Protein AF-A0A7L0SDX5-F1 (afdb_monomer)

pLDDT: mean 93.63, std 4.13, range [70.25, 97.88]

Secondary structure (DSSP, 8-state):
--TTS-SPPTTEEE--STT--EEEHHHHTTTS-SS---HHHHHHHHH-TTTS---

Radius of gyration: 13.07 Å; Cα contacts (8 Å, |Δi|>4): 67; chains: 1; bounding box: 30×21×32 Å

Foldseek 3Di:
DDPVQADDDAQWDWTSPDPIDTHHVCVVVVNPDRHDDDPVLVVVCVVPVPVRPDD

Solvent-accessible surface area (backbone atoms only — not comparable to full-atom values): 3332 Å² total; per-residue (Å²): 60,70,100,79,43,59,35,45,53,91,55,33,46,73,38,42,48,95,87,42,58,58,41,49,16,32,68,75,50,71,66,76,33,67,66,78,76,54,72,66,58,51,55,47,22,72,75,39,47,91,84,38,68,89,129

Structure (mmCIF, N/CA/C/O backbone):
data_AF-A0A7L0SDX5-F1
#
_entry.id   AF-A0A7L0SDX5-F1
#
loop_
_atom_site.group_PDB
_atom_site.id
_atom_site.type_symbol
_atom_site.label_atom_id
_atom_site.label_alt_id
_atom_site.label_comp_id
_atom_site.label_asym_id
_atom_site.label_entity_id
_atom_site.label_seq_id
_atom_site.pdbx_PDB_ins_code
_atom_site.Cartn_x
_atom_site.Cartn_y
_atom_site.Cartn_z
_atom_site.occupancy
_atom_site.B_iso_or_equiv
_atom_site.auth_seq_id
_atom_site.auth_comp_id
_atom_site.auth_asym_id
_atom_site.auth_atom_id
_atom_site.pdbx_PDB_model_num
ATOM 1 N N . GLN A 1 1 ? 1.597 -2.147 13.913 1.00 86.56 1 GLN A N 1
ATOM 2 C CA . GLN A 1 1 ? 2.981 -1.670 14.121 1.00 86.56 1 GLN A CA 1
ATOM 3 C C . GLN A 1 1 ? 2.934 -0.255 14.649 1.00 86.56 1 GLN A C 1
ATOM 5 O O . GLN A 1 1 ? 1.933 0.417 14.431 1.00 86.56 1 GLN A O 1
ATOM 10 N N . GLY A 1 2 ? 4.014 0.180 15.290 1.00 91.31 2 GLY A N 1
ATOM 11 C CA . GLY A 1 2 ? 4.078 1.471 15.967 1.00 91.31 2 GLY A CA 1
ATOM 12 C C . GLY A 1 2 ? 3.646 1.377 17.436 1.00 91.31 2 GLY A C 1
ATOM 13 O O . GLY A 1 2 ? 3.003 0.387 17.806 1.00 91.31 2 GLY A O 1
ATOM 14 N N . PRO A 1 3 ? 4.017 2.365 18.271 1.00 94.38 3 PRO A N 1
ATOM 15 C CA . PRO A 1 3 ? 3.769 2.350 19.716 1.00 94.38 3 PRO A CA 1
ATOM 16 C C . PRO A 1 3 ? 2.290 2.238 20.094 1.00 94.38 3 PRO A C 1
ATOM 18 O O . PRO A 1 3 ? 1.967 1.757 21.173 1.00 94.38 3 PRO A O 1
ATOM 21 N N . GLN A 1 4 ? 1.394 2.672 19.206 1.00 92.31 4 GLN A N 1
ATOM 22 C CA . GLN A 1 4 ? -0.052 2.677 19.415 1.00 92.31 4 GLN A CA 1
ATOM 23 C C . GLN A 1 4 ? -0.780 1.827 18.370 1.00 92.31 4 GLN A C 1
ATOM 25 O O . GLN A 1 4 ? -1.958 2.046 18.092 1.00 92.31 4 GLN A O 1
ATOM 30 N N . CYS A 1 5 ? -0.084 0.860 17.763 1.00 89.62 5 CYS A N 1
ATOM 31 C CA . CYS A 1 5 ? -0.628 0.008 16.704 1.00 89.62 5 CYS A CA 1
ATOM 32 C C . CYS A 1 5 ? -1.160 0.791 15.492 1.00 89.62 5 CYS A C 1
ATOM 34 O O . CYS A 1 5 ? -1.997 0.300 14.744 1.00 89.62 5 CYS A O 1
ATOM 36 N N . GLU A 1 6 ? -0.645 1.992 15.261 1.00 93.81 6 GLU A N 1
ATOM 37 C CA . GLU A 1 6 ? -1.210 2.953 14.326 1.00 93.81 6 GLU A CA 1
ATOM 38 C C . GLU A 1 6 ? -0.800 2.748 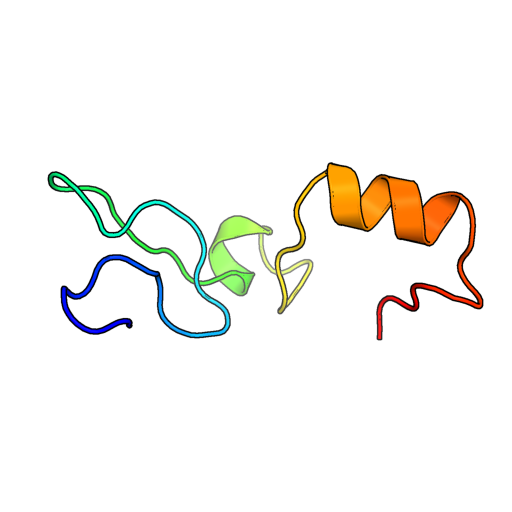12.861 1.00 93.81 6 GLU A C 1
ATOM 40 O O . GLU A 1 6 ? -1.290 3.446 11.972 1.00 93.81 6 GLU A O 1
ATOM 45 N N . ARG A 1 7 ? 0.097 1.792 12.601 1.00 94.25 7 ARG A N 1
ATOM 46 C CA . ARG A 1 7 ? 0.606 1.451 11.266 1.00 94.25 7 ARG A CA 1
ATOM 47 C C . ARG A 1 7 ? 0.343 -0.013 10.937 1.00 94.25 7 ARG A C 1
ATOM 49 O O . ARG A 1 7 ? 0.436 -0.881 11.810 1.00 94.25 7 ARG A O 1
ATOM 56 N N . CYS A 1 8 ? 0.110 -0.316 9.664 1.00 95.38 8 CYS A N 1
ATOM 57 C CA . CYS A 1 8 ? 0.049 -1.700 9.202 1.00 95.38 8 CYS A CA 1
ATOM 58 C C . CYS A 1 8 ? 1.393 -2.423 9.390 1.00 95.38 8 CYS A C 1
ATOM 60 O O . CYS A 1 8 ? 2.441 -1.790 9.530 1.00 95.38 8 CYS A O 1
ATOM 62 N N . ARG A 1 9 ? 1.355 -3.761 9.452 1.00 94.75 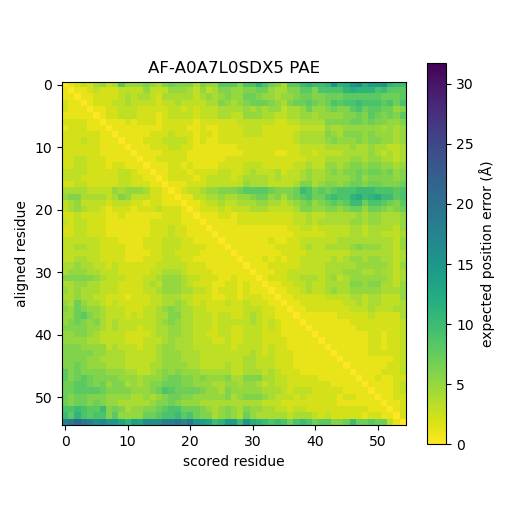9 ARG A N 1
ATOM 63 C CA . ARG A 1 9 ? 2.556 -4.620 9.394 1.00 94.75 9 ARG A CA 1
ATOM 64 C C . ARG A 1 9 ? 3.268 -4.472 8.041 1.00 94.75 9 ARG A C 1
ATOM 66 O O . ARG A 1 9 ? 2.626 -4.009 7.098 1.00 94.75 9 ARG A O 1
ATOM 73 N N . PRO A 1 10 ? 4.561 -4.826 7.920 1.00 93.38 1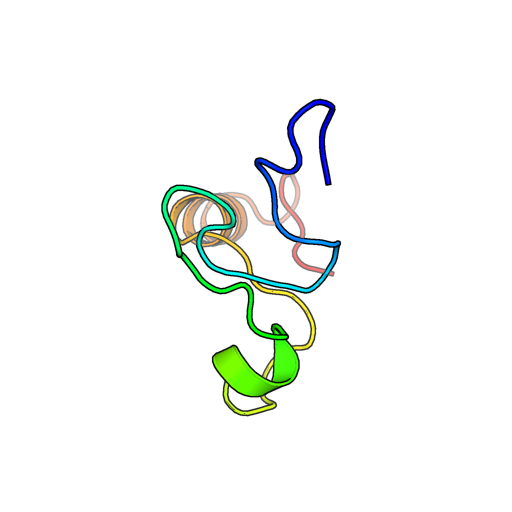0 PRO A N 1
ATOM 74 C CA . PRO A 1 10 ? 5.247 -4.745 6.635 1.00 93.38 10 PRO A CA 1
ATOM 75 C C . PRO A 1 10 ? 4.507 -5.614 5.614 1.00 93.38 10 PRO A C 1
ATOM 77 O O . PRO A 1 10 ? 3.991 -6.668 5.983 1.00 93.38 10 PRO A O 1
ATOM 80 N N . LEU A 1 11 ? 4.442 -5.171 4.355 1.00 95.00 11 LEU A N 1
ATOM 81 C CA . LEU A 1 11 ? 3.702 -5.831 3.262 1.00 95.00 11 LEU A CA 1
ATOM 82 C C . LEU A 1 11 ? 2.168 -5.855 3.426 1.00 95.00 11 LEU A C 1
ATOM 84 O O . LEU A 1 11 ? 1.477 -6.577 2.702 1.00 95.00 11 LEU A O 1
ATOM 88 N N . PHE A 1 12 ? 1.619 -5.060 4.347 1.00 96.06 12 PHE A N 1
ATOM 89 C CA . PHE A 1 12 ? 0.183 -4.818 4.473 1.00 96.06 12 PHE A CA 1
ATOM 90 C C . PHE A 1 12 ? -0.129 -3.338 4.241 1.00 96.06 12 PHE A C 1
ATO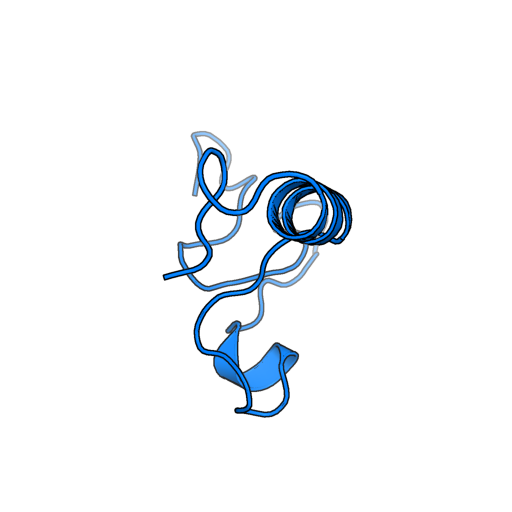M 92 O O . PHE A 1 12 ? 0.607 -2.461 4.689 1.00 96.06 12 PHE A O 1
ATOM 99 N N . VAL A 1 13 ? -1.256 -3.063 3.588 1.00 95.31 13 VAL A N 1
ATOM 100 C CA . VAL A 1 13 ? -1.716 -1.718 3.219 1.00 95.31 13 VAL A CA 1
ATOM 101 C C . VAL A 1 13 ? -3.121 -1.454 3.758 1.00 95.31 13 VAL A C 1
ATOM 103 O O . VAL A 1 13 ? -3.916 -2.382 3.921 1.00 95.31 13 VAL A O 1
ATOM 106 N N . GLY A 1 14 ? -3.428 -0.189 4.038 1.00 93.62 14 GLY A N 1
ATOM 107 C CA . GLY A 1 14 ? -4.703 0.257 4.597 1.00 93.62 14 GLY A CA 1
ATOM 108 C C . GLY A 1 14 ? -4.502 1.157 5.813 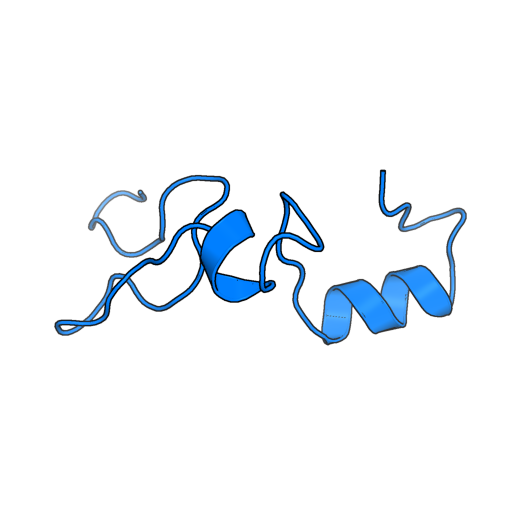1.00 93.62 14 GLY A C 1
ATOM 109 O O . GLY A 1 14 ? -3.433 1.738 5.996 1.00 93.62 14 GLY A O 1
ATOM 110 N N . SER A 1 15 ? -5.532 1.265 6.650 1.00 93.44 15 SER A N 1
ATOM 111 C CA . SER A 1 15 ? -5.479 2.011 7.912 1.00 93.44 15 SER A CA 1
ATOM 112 C C . SER A 1 15 ? -5.551 1.038 9.078 1.00 93.44 15 SER A C 1
ATOM 114 O O . SER A 1 15 ? -6.434 0.191 9.106 1.00 93.44 15 SER A O 1
ATOM 116 N N . ALA A 1 16 ? -4.659 1.179 10.058 1.00 94.31 16 ALA A N 1
ATOM 117 C CA . ALA A 1 16 ? -4.741 0.447 11.325 1.00 94.31 16 ALA A CA 1
ATOM 118 C C . ALA A 1 16 ? -5.511 1.224 12.414 1.00 94.31 16 ALA A C 1
ATOM 120 O O . ALA A 1 16 ? -5.692 0.733 13.524 1.00 94.31 16 ALA A O 1
ATOM 121 N N . ARG A 1 17 ? -5.935 2.459 12.121 1.00 94.94 17 ARG A N 1
ATOM 122 C CA . ARG A 1 17 ? -6.603 3.357 13.073 1.00 94.94 17 ARG A CA 1
ATOM 123 C C . ARG A 1 17 ? -8.120 3.265 12.944 1.00 94.94 17 ARG A C 1
ATOM 125 O O . ARG A 1 17 ? -8.622 2.991 11.858 1.00 94.94 17 ARG A O 1
ATOM 132 N N . ALA A 1 18 ? -8.825 3.58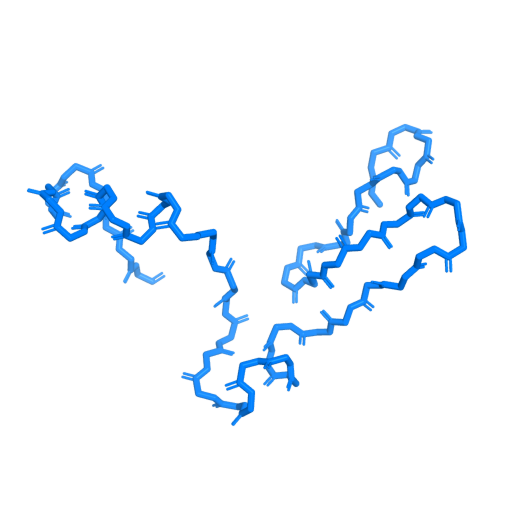4 14.032 1.00 90.56 18 ALA A N 1
ATOM 133 C CA . ALA A 1 18 ? -10.273 3.829 14.056 1.00 90.56 18 ALA A CA 1
ATOM 134 C C . ALA A 1 18 ? -11.118 2.729 13.376 1.00 90.56 18 ALA A C 1
ATOM 136 O O . ALA A 1 18 ? -11.990 3.018 12.565 1.00 90.56 18 ALA A O 1
ATOM 137 N N . GLY A 1 19 ? -10.826 1.457 13.670 1.00 87.56 19 GLY A N 1
ATOM 138 C CA . GLY A 1 19 ? -11.543 0.325 13.067 1.00 87.56 19 GLY A CA 1
ATOM 139 C C . GLY A 1 19 ? -11.182 0.045 11.602 1.00 87.56 19 GLY A C 1
ATOM 140 O O . GLY A 1 19 ? -11.836 -0.769 10.955 1.00 87.56 19 GLY A O 1
ATOM 141 N N . GLY A 1 20 ? -10.144 0.694 11.069 1.00 93.62 20 GLY A N 1
ATOM 142 C CA . GLY A 1 20 ? -9.589 0.383 9.759 1.00 93.62 20 GLY A CA 1
ATOM 143 C C . GLY A 1 20 ? -9.010 -1.033 9.681 1.00 93.62 20 GLY A C 1
ATOM 144 O O . GLY A 1 20 ? -8.742 -1.688 10.690 1.00 93.62 20 GLY A O 1
ATOM 145 N N . SER A 1 21 ? -8.797 -1.502 8.452 1.00 94.31 21 SER A N 1
ATOM 146 C CA . SER A 1 21 ? -8.207 -2.810 8.182 1.00 94.31 21 SER A CA 1
ATOM 147 C C . SER A 1 21 ? -6.915 -2.695 7.379 1.00 94.31 21 SER A C 1
ATOM 149 O O . SER A 1 21 ? -6.795 -1.880 6.459 1.00 94.31 21 SER A O 1
ATOM 151 N N . CYS A 1 22 ? -5.971 -3.572 7.712 1.00 96.25 22 CYS A N 1
ATOM 152 C CA . CYS A 1 22 ? -4.745 -3.799 6.966 1.00 96.25 22 CYS A CA 1
ATOM 153 C C . CYS A 1 22 ? -4.891 -5.077 6.136 1.00 96.25 22 CYS A C 1
ATOM 155 O O . CYS A 1 22 ? -5.121 -6.155 6.685 1.00 96.25 22 CYS A O 1
ATOM 157 N N . ARG A 1 23 ? -4.711 -4.974 4.818 1.00 96.62 23 ARG A N 1
ATOM 158 C CA . ARG A 1 23 ? -4.801 -6.101 3.880 1.00 96.62 23 ARG A CA 1
ATOM 159 C C . ARG A 1 23 ? -3.424 -6.435 3.300 1.00 96.62 23 ARG A C 1
ATOM 161 O O . ARG A 1 23 ? -2.651 -5.509 3.063 1.00 96.62 23 ARG A O 1
ATOM 168 N N . PRO A 1 24 ? -3.107 -7.714 3.029 1.00 97.31 24 PRO A N 1
ATOM 169 C CA . PRO A 1 24 ? -1.848 -8.079 2.385 1.00 97.31 24 PRO A CA 1
ATOM 170 C C . PRO A 1 24 ? -1.713 -7.424 1.009 1.00 97.31 24 PRO A C 1
ATOM 172 O O . PRO A 1 24 ? -2.665 -7.450 0.222 1.00 97.31 24 PRO A O 1
ATOM 175 N N . CYS A 1 25 ? -0.522 -6.926 0.677 1.00 96.75 25 CYS A N 1
ATOM 176 C CA . CYS A 1 25 ? -0.259 -6.298 -0.618 1.00 96.75 25 CYS A CA 1
ATOM 177 C C . CYS A 1 25 ? -0.517 -7.231 -1.798 1.00 96.75 25 CYS A C 1
ATOM 179 O O . CYS A 1 25 ? -1.155 -6.821 -2.760 1.00 96.75 25 CYS A O 1
ATOM 181 N N . ARG A 1 26 ? -0.173 -8.520 -1.674 1.00 96.62 26 ARG A N 1
ATOM 182 C CA . ARG A 1 26 ? -0.516 -9.535 -2.684 1.00 96.62 26 ARG A CA 1
ATOM 183 C C . ARG A 1 26 ? -2.009 -9.559 -3.004 1.00 96.62 26 ARG A C 1
ATOM 185 O O . ARG A 1 26 ? -2.380 -9.528 -4.167 1.00 96.62 26 ARG A O 1
ATOM 192 N N . SER A 1 27 ? -2.875 -9.565 -1.992 1.00 96.62 27 SER A N 1
ATOM 193 C CA . SER A 1 27 ? -4.328 -9.556 -2.212 1.00 96.62 27 SER A CA 1
ATOM 194 C C . SER A 1 27 ? -4.809 -8.208 -2.758 1.00 96.62 27 SER A C 1
ATOM 196 O O . SER A 1 27 ? -5.617 -8.171 -3.686 1.00 96.62 27 SER A O 1
ATOM 198 N N . PHE A 1 28 ? -4.298 -7.099 -2.215 1.00 94.94 28 PHE A N 1
ATOM 199 C CA . PHE A 1 28 ? -4.678 -5.748 -2.629 1.00 94.94 28 PHE A CA 1
ATOM 200 C C . PHE A 1 28 ? -4.317 -5.465 -4.097 1.00 94.94 28 PHE A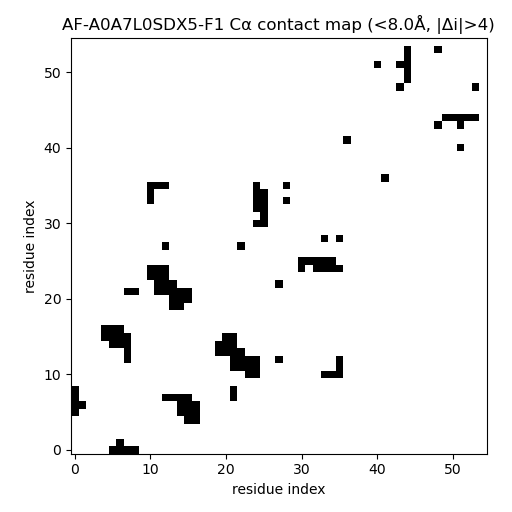 C 1
ATOM 202 O O . PHE A 1 28 ? -5.158 -5.001 -4.864 1.00 94.94 28 PHE A O 1
ATOM 209 N N . CYS A 1 29 ? -3.109 -5.843 -4.514 1.00 93.81 29 CYS A N 1
ATOM 210 C CA . CYS A 1 29 ? -2.588 -5.703 -5.874 1.00 93.81 29 CYS A CA 1
ATOM 211 C C . CYS A 1 29 ? -3.030 -6.837 -6.818 1.00 93.81 29 CYS A C 1
ATOM 213 O O . CYS A 1 29 ? -2.428 -7.026 -7.876 1.00 93.81 29 CYS A O 1
ATOM 215 N N . ARG A 1 30 ? -4.061 -7.619 -6.456 1.00 95.88 30 ARG A N 1
ATOM 216 C CA . ARG A 1 30 ? -4.589 -8.741 -7.261 1.00 95.88 30 ARG A CA 1
ATOM 217 C C . ARG A 1 30 ? -3.504 -9.728 -7.718 1.00 95.88 30 ARG A C 1
ATOM 219 O O . ARG A 1 30 ? -3.517 -10.189 -8.850 1.00 95.88 30 ARG A O 1
ATOM 226 N N . HIS A 1 31 ? -2.564 -10.025 -6.832 1.00 95.25 31 HIS A N 1
ATOM 227 C CA . HIS A 1 31 ? -1.405 -10.898 -7.031 1.00 95.25 3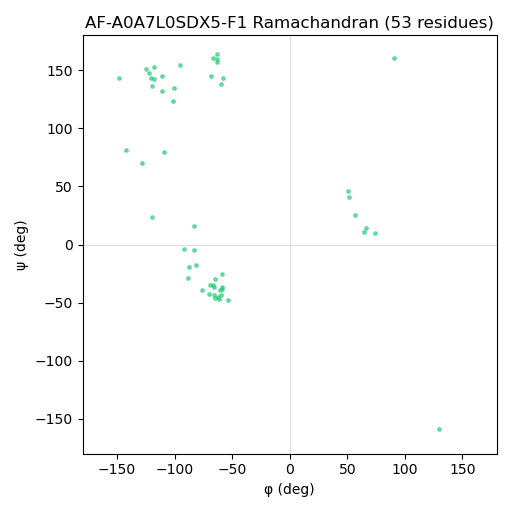1 HIS A CA 1
ATOM 228 C C . HIS A 1 31 ? -0.382 -10.423 -8.075 1.00 95.25 31 HIS A C 1
ATOM 230 O O . HIS A 1 31 ? 0.552 -11.160 -8.365 1.00 95.25 31 HIS A O 1
ATOM 236 N N . ASN A 1 32 ? -0.484 -9.184 -8.569 1.00 93.31 32 ASN A N 1
ATOM 237 C CA . ASN A 1 32 ? 0.497 -8.614 -9.503 1.00 93.31 32 ASN A CA 1
ATOM 238 C C . ASN A 1 32 ? 1.751 -8.065 -8.807 1.00 93.31 32 ASN A C 1
ATOM 240 O O . ASN A 1 32 ? 2.763 -7.845 -9.459 1.00 93.31 32 ASN A O 1
ATOM 244 N N . ALA A 1 33 ? 1.687 -7.815 -7.496 1.00 91.88 33 ALA A N 1
ATOM 245 C CA . ALA A 1 33 ? 2.807 -7.281 -6.728 1.00 91.88 33 ALA A CA 1
ATOM 246 C C . ALA A 1 33 ? 2.788 -7.797 -5.284 1.00 91.88 33 ALA A C 1
ATOM 248 O O . ALA A 1 33 ? 1.725 -7.955 -4.678 1.00 91.88 33 ALA A O 1
ATOM 249 N N . ALA A 1 34 ? 3.974 -8.047 -4.724 1.00 92.62 34 ALA A N 1
ATOM 250 C CA . ALA A 1 34 ? 4.138 -8.405 -3.314 1.00 92.62 34 ALA A CA 1
ATOM 251 C C . ALA A 1 34 ? 4.284 -7.177 -2.397 1.00 92.62 34 ALA A C 1
ATOM 253 O O . ALA A 1 34 ? 4.022 -7.286 -1.199 1.00 92.62 34 ALA A O 1
ATOM 254 N N . VAL A 1 35 ? 4.645 -6.023 -2.963 1.00 93.12 35 VAL A N 1
ATOM 255 C CA . VAL A 1 35 ? 4.859 -4.749 -2.268 1.00 93.12 35 VAL A CA 1
ATOM 256 C C . VAL A 1 35 ? 3.879 -3.712 -2.820 1.00 93.12 35 VAL A C 1
ATOM 258 O O . VAL A 1 35 ? 3.672 -3.636 -4.029 1.00 93.12 35 VAL A O 1
ATOM 261 N N . CYS A 1 36 ? 3.262 -2.927 -1.937 1.00 92.94 36 CYS A N 1
ATOM 262 C CA . CYS A 1 36 ? 2.480 -1.754 -2.318 1.00 92.94 36 CYS A CA 1
ATOM 263 C C . CYS A 1 36 ? 3.333 -0.512 -2.099 1.00 92.94 36 CYS A C 1
ATOM 265 O O . CYS A 1 36 ? 3.902 -0.349 -1.022 1.00 92.94 36 CYS A O 1
ATOM 267 N N . ILE A 1 37 ? 3.331 0.386 -3.072 1.00 92.25 37 ILE A N 1
ATOM 268 C CA . ILE A 1 37 ? 3.900 1.726 -2.950 1.00 92.25 37 ILE A CA 1
ATOM 269 C C . ILE A 1 37 ? 2.786 2.752 -3.139 1.00 92.25 37 ILE A C 1
ATOM 271 O O . ILE A 1 37 ? 1.777 2.488 -3.802 1.00 92.25 37 ILE A O 1
ATOM 275 N N . SER A 1 38 ? 2.944 3.923 -2.539 1.00 90.50 38 SER A N 1
ATOM 276 C CA . SER A 1 38 ? 2.058 5.053 -2.789 1.00 90.50 38 SER A CA 1
ATOM 277 C C . SER A 1 38 ? 2.211 5.562 -4.225 1.00 90.50 38 SER A C 1
ATOM 279 O O . SER A 1 38 ? 3.228 5.353 -4.891 1.00 90.50 38 SER A O 1
ATOM 281 N N . ARG A 1 39 ? 1.201 6.297 -4.705 1.00 92.12 39 ARG A N 1
ATOM 282 C CA . ARG A 1 39 ? 1.275 6.958 -6.015 1.00 92.12 39 ARG A CA 1
ATOM 283 C C . ARG A 1 39 ? 2.450 7.932 -6.090 1.00 92.12 39 ARG A C 1
ATOM 285 O O . ARG A 1 39 ? 3.092 8.024 -7.123 1.00 92.12 39 ARG A O 1
ATOM 292 N N . GLU A 1 40 ? 2.751 8.630 -5.001 1.00 95.44 40 GLU A N 1
ATOM 293 C CA . GLU A 1 40 ? 3.873 9.567 -4.949 1.00 95.44 40 GLU A CA 1
ATOM 294 C C . GLU A 1 40 ? 5.227 8.857 -5.082 1.00 95.44 40 GLU A C 1
ATOM 296 O O . GLU A 1 40 ? 6.093 9.315 -5.823 1.00 95.44 40 GLU A O 1
ATOM 301 N N . GLU A 1 41 ?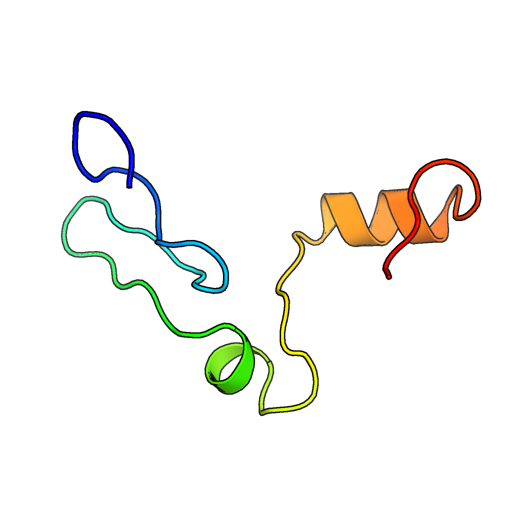 5.420 7.729 -4.395 1.00 94.31 41 GLU A N 1
ATOM 302 C CA . GLU A 1 41 ? 6.620 6.898 -4.558 1.00 94.31 41 GLU A CA 1
ATOM 303 C C . GLU A 1 41 ? 6.757 6.400 -5.996 1.00 94.31 41 GLU A C 1
ATOM 305 O O . GLU A 1 41 ? 7.833 6.514 -6.577 1.00 94.31 41 GLU A O 1
ATOM 310 N N . TYR A 1 42 ? 5.657 5.942 -6.600 1.00 93.88 42 TYR A N 1
ATOM 311 C CA . TYR A 1 42 ? 5.651 5.509 -7.994 1.00 93.88 42 TYR A CA 1
ATOM 312 C C . TYR A 1 42 ? 6.032 6.634 -8.967 1.00 93.88 42 TYR A C 1
ATOM 314 O O . TYR A 1 42 ? 6.874 6.434 -9.838 1.00 93.88 42 TYR A O 1
ATOM 322 N N . GLU A 1 43 ? 5.460 7.832 -8.821 1.00 97.44 43 GLU A N 1
ATOM 323 C CA . GLU A 1 43 ? 5.788 8.962 -9.700 1.00 97.44 43 GLU A CA 1
ATOM 324 C C . GLU A 1 43 ? 7.237 9.440 -9.513 1.00 97.44 43 GLU A C 1
ATOM 326 O O . GLU A 1 43 ? 7.892 9.819 -10.487 1.00 97.44 43 GLU A O 1
ATOM 331 N N . ARG A 1 44 ? 7.775 9.390 -8.285 1.00 97.31 44 ARG A N 1
ATOM 332 C CA . ARG A 1 44 ? 9.193 9.696 -8.027 1.00 97.31 44 ARG A CA 1
ATOM 333 C C . ARG A 1 44 ? 10.115 8.678 -8.689 1.00 97.31 44 ARG A C 1
ATOM 335 O O . ARG A 1 44 ? 11.038 9.089 -9.387 1.00 97.31 44 ARG A O 1
ATOM 342 N N . ALA A 1 45 ? 9.816 7.389 -8.549 1.00 96.25 45 ALA A N 1
ATOM 343 C CA . ALA A 1 45 ? 10.539 6.316 -9.226 1.00 96.25 45 ALA A CA 1
ATOM 344 C C . ALA A 1 45 ? 10.477 6.428 -10.750 1.00 96.25 45 ALA A C 1
ATOM 346 O O . ALA A 1 45 ? 11.478 6.232 -11.427 1.00 96.25 45 ALA A O 1
ATOM 347 N N . ARG A 1 46 ? 9.326 6.812 -11.310 1.00 96.31 46 ARG A N 1
ATOM 348 C CA . ARG A 1 46 ? 9.205 7.062 -12.753 1.00 96.31 46 ARG A CA 1
ATOM 349 C C . ARG A 1 46 ? 10.023 8.256 -13.229 1.00 96.31 46 ARG A C 1
ATOM 351 O O . ARG A 1 46 ? 10.505 8.233 -14.357 1.00 96.31 46 ARG A O 1
ATOM 358 N N . ARG A 1 47 ? 10.122 9.312 -12.418 1.00 97.88 47 ARG A N 1
ATOM 359 C CA . ARG A 1 47 ? 10.848 10.537 -12.771 1.00 97.88 47 ARG A CA 1
ATOM 360 C C . ARG A 1 47 ? 12.361 10.362 -12.664 1.00 97.88 47 ARG A C 1
ATOM 362 O O . ARG A 1 47 ? 13.079 10.904 -13.496 1.00 97.88 47 ARG A O 1
ATOM 369 N N . ASP A 1 48 ? 12.824 9.641 -11.649 1.00 97.19 48 ASP A N 1
ATOM 370 C CA . ASP A 1 48 ? 14.244 9.396 -11.394 1.00 97.19 48 ASP A CA 1
ATOM 371 C C . ASP A 1 48 ? 14.461 7.954 -10.888 1.00 97.19 48 ASP A C 1
ATOM 373 O O . ASP A 1 48 ? 14.573 7.719 -9.679 1.00 97.19 48 ASP A O 1
ATOM 377 N N . PRO A 1 49 ? 14.504 6.969 -11.807 1.00 95.75 49 PRO A N 1
ATOM 378 C CA . PRO A 1 49 ? 14.642 5.558 -11.446 1.00 95.75 49 PRO A CA 1
ATOM 379 C C . PRO A 1 49 ? 15.979 5.229 -10.777 1.00 95.75 49 PRO A C 1
ATOM 381 O O . PRO A 1 49 ? 16.045 4.312 -9.965 1.00 95.75 49 PRO A O 1
ATOM 384 N N . ALA A 1 50 ? 17.044 5.971 -11.104 1.00 96.56 50 ALA A N 1
ATOM 385 C CA . ALA A 1 50 ? 18.373 5.749 -10.537 1.00 96.56 50 ALA A CA 1
ATOM 386 C C . ALA A 1 50 ? 18.421 6.116 -9.048 1.00 96.56 50 ALA A C 1
ATOM 388 O O . ALA A 1 50 ? 19.118 5.470 -8.267 1.00 96.56 50 ALA A O 1
ATOM 389 N N . ARG A 1 51 ? 17.668 7.146 -8.647 1.00 96.62 51 ARG A N 1
ATOM 390 C CA . ARG A 1 51 ? 17.589 7.594 -7.253 1.00 96.62 51 ARG A CA 1
ATOM 391 C C . ARG A 1 51 ? 16.508 6.884 -6.440 1.00 96.62 51 ARG A C 1
ATOM 393 O O . ARG A 1 51 ? 16.656 6.769 -5.225 1.00 96.62 51 ARG A O 1
ATOM 400 N N . PHE A 1 52 ? 15.426 6.442 -7.081 1.00 93.81 52 PHE A N 1
ATOM 401 C CA . PHE A 1 52 ? 14.284 5.798 -6.425 1.00 93.81 52 PHE A CA 1
ATOM 402 C C . PHE A 1 52 ? 13.937 4.459 -7.104 1.00 93.81 52 PHE A C 1
ATOM 404 O O . PHE A 1 52 ? 12.902 4.359 -7.768 1.00 93.81 52 PHE A O 1
ATOM 411 N N . PRO A 1 53 ? 14.789 3.430 -6.967 1.00 91.69 53 PRO A N 1
ATOM 412 C CA . PRO A 1 53 ? 14.546 2.135 -7.589 1.00 91.69 53 PRO A CA 1
ATOM 413 C C . PRO A 1 53 ? 13.350 1.410 -6.948 1.00 91.69 53 PRO A C 1
ATOM 415 O O . PRO A 1 53 ? 13.112 1.506 -5.742 1.00 91.69 53 PRO A O 1
ATOM 418 N N . LEU A 1 54 ? 12.597 0.681 -7.776 1.00 85.62 54 LEU A N 1
ATOM 419 C CA . LEU A 1 54 ? 11.511 -0.214 -7.368 1.00 85.62 54 LEU A CA 1
ATOM 420 C C . LEU A 1 54 ? 11.982 -1.655 -7.600 1.00 85.62 54 LEU A C 1
ATOM 422 O O . LEU A 1 54 ? 11.679 -2.237 -8.639 1.00 85.62 54 LEU A O 1
ATOM 426 N N . GLU A 1 55 ? 12.793 -2.176 -6.681 1.00 70.25 55 GLU A N 1
ATOM 427 C CA . GLU A 1 55 ? 13.253 -3.577 -6.680 1.00 70.25 55 GLU A CA 1
ATOM 428 C C . GLU A 1 55 ? 12.323 -4.485 -5.863 1.00 70.25 55 GLU A C 1
ATOM 430 O O . GLU A 1 55 ? 11.827 -4.042 -4.798 1.00 70.25 55 GLU A O 1
#

Organism: Glaucidium brasilianum (NCBI:txid78217)

Mean predicted aligned error: 3.53 Å

Sequence (55 aa):
QGPQCERCRPLFVGSARAGGSCRPCRSFCRHNAAVCISREEYERARRDPARFPLE